Protein AF-A0A9P9IIL8-F1 (afdb_monomer)

pLDDT: mean 82.47, std 14.17, range [39.09, 97.31]

Structure (mmCIF, N/CA/C/O backbone):
data_AF-A0A9P9IIL8-F1
#
_entry.id   AF-A0A9P9IIL8-F1
#
loop_
_atom_site.group_PDB
_atom_site.id
_atom_site.type_symbol
_atom_site.label_atom_id
_atom_site.label_alt_id
_atom_site.label_comp_id
_atom_site.label_asym_id
_atom_site.label_entity_id
_atom_site.label_seq_id
_atom_site.pdbx_PDB_ins_code
_atom_site.Cartn_x
_atom_site.Cartn_y
_atom_site.Cartn_z
_atom_site.occupancy
_atom_site.B_iso_or_equiv
_atom_site.auth_seq_id
_atom_site.auth_comp_id
_atom_site.auth_asym_id
_atom_site.auth_atom_id
_atom_site.pdbx_PDB_model_num
ATOM 1 N N . MET A 1 1 ? 30.166 -5.739 6.270 1.00 39.09 1 MET A N 1
ATOM 2 C CA . MET A 1 1 ? 28.810 -5.153 6.229 1.00 39.09 1 MET A CA 1
ATOM 3 C C . MET A 1 1 ? 28.308 -5.329 4.808 1.00 39.09 1 MET A C 1
ATOM 5 O O . MET A 1 1 ? 28.978 -4.858 3.901 1.00 39.09 1 MET A O 1
ATOM 9 N N . ALA A 1 2 ? 27.263 -6.129 4.591 1.00 44.91 2 ALA A N 1
ATOM 10 C CA . ALA A 1 2 ? 26.775 -6.417 3.245 1.00 44.91 2 ALA A CA 1
ATOM 11 C C . ALA A 1 2 ? 26.047 -5.181 2.696 1.00 44.91 2 ALA A C 1
ATOM 13 O O . ALA A 1 2 ? 25.085 -4.723 3.308 1.00 44.91 2 ALA A O 1
ATOM 14 N N . ASN A 1 3 ? 26.521 -4.633 1.575 1.00 46.12 3 ASN A N 1
ATOM 15 C CA . ASN A 1 3 ? 25.813 -3.584 0.846 1.00 46.12 3 ASN A CA 1
ATOM 16 C C . ASN A 1 3 ? 24.489 -4.172 0.348 1.00 46.12 3 ASN A C 1
ATOM 18 O O . ASN A 1 3 ? 24.485 -5.019 -0.545 1.00 46.12 3 ASN A O 1
ATOM 22 N N . ALA A 1 4 ? 23.375 -3.766 0.955 1.00 63.31 4 ALA A N 1
ATOM 23 C CA . ALA A 1 4 ? 22.057 -4.117 0.451 1.00 63.31 4 ALA A CA 1
ATOM 24 C C . ALA A 1 4 ? 21.911 -3.524 -0.958 1.00 63.31 4 ALA A C 1
ATOM 26 O O . ALA A 1 4 ? 22.086 -2.321 -1.148 1.00 63.31 4 ALA A O 1
ATOM 27 N N . SER A 1 5 ? 21.647 -4.385 -1.943 1.00 69.81 5 SER A N 1
ATOM 28 C CA . SER A 1 5 ? 21.360 -3.961 -3.315 1.00 69.81 5 SER A CA 1
ATOM 29 C C . SER A 1 5 ? 20.169 -2.997 -3.329 1.00 69.81 5 SER A C 1
ATOM 31 O O . SER A 1 5 ? 19.277 -3.105 -2.481 1.00 69.81 5 SER A O 1
ATOM 33 N N . ALA A 1 6 ? 20.154 -2.052 -4.272 1.00 77.88 6 ALA A N 1
ATOM 34 C CA . ALA A 1 6 ? 19.063 -1.092 -4.392 1.00 77.88 6 ALA A CA 1
ATOM 35 C C . ALA A 1 6 ? 17.715 -1.828 -4.552 1.00 77.88 6 ALA A C 1
ATOM 37 O O . ALA A 1 6 ? 17.638 -2.814 -5.294 1.00 77.88 6 ALA A O 1
ATOM 38 N N . PRO A 1 7 ? 16.650 -1.394 -3.852 1.00 81.25 7 PRO A N 1
ATOM 39 C CA . PRO A 1 7 ? 15.361 -2.068 -3.909 1.00 81.25 7 PRO A CA 1
ATOM 40 C C . PRO A 1 7 ? 14.788 -2.009 -5.328 1.00 81.25 7 PRO A C 1
ATOM 42 O O . PRO A 1 7 ? 14.800 -0.963 -5.976 1.00 81.25 7 PRO A O 1
ATOM 45 N N . THR A 1 8 ? 14.258 -3.135 -5.804 1.00 85.50 8 THR A N 1
ATOM 46 C CA . THR A 1 8 ? 13.597 -3.204 -7.112 1.00 85.50 8 THR A CA 1
ATOM 47 C C . THR A 1 8 ? 12.254 -2.467 -7.084 1.00 85.50 8 THR A C 1
ATOM 49 O O . THR A 1 8 ? 11.637 -2.310 -6.028 1.00 85.50 8 THR A O 1
ATOM 52 N N . VAL A 1 9 ? 11.753 -2.038 -8.247 1.00 84.12 9 VAL A N 1
ATOM 53 C CA . VAL A 1 9 ? 10.437 -1.375 -8.355 1.00 84.12 9 VAL A CA 1
ATOM 54 C C . VAL A 1 9 ? 9.300 -2.228 -7.755 1.00 84.12 9 VAL A C 1
ATOM 56 O O . VAL A 1 9 ? 8.511 -1.681 -6.977 1.00 84.12 9 VAL A O 1
ATOM 59 N N . PRO A 1 10 ? 9.223 -3.557 -7.989 1.00 83.06 10 PRO A N 1
ATOM 60 C CA . PRO A 1 10 ? 8.256 -4.412 -7.297 1.00 83.06 10 PRO A CA 1
ATOM 61 C C . PRO A 1 10 ? 8.441 -4.438 -5.773 1.00 83.06 10 PRO A C 1
ATOM 63 O O . PRO A 1 10 ? 7.455 -4.413 -5.038 1.00 83.06 10 PRO A O 1
ATOM 66 N N . ALA A 1 11 ? 9.684 -4.423 -5.275 1.00 84.38 11 ALA A N 1
ATOM 67 C CA . ALA A 1 11 ? 9.955 -4.385 -3.837 1.00 84.38 11 ALA A CA 1
ATOM 68 C C . ALA A 1 11 ? 9.486 -3.067 -3.193 1.00 84.38 11 ALA A C 1
ATOM 70 O O . ALA A 1 11 ? 8.947 -3.078 -2.085 1.00 84.38 11 ALA A O 1
ATOM 71 N N . LEU A 1 12 ? 9.620 -1.937 -3.897 1.00 90.31 12 LEU A N 1
ATOM 72 C CA . LEU A 1 12 ? 9.083 -0.646 -3.453 1.00 90.31 12 LEU A CA 1
ATOM 73 C C . LEU A 1 12 ? 7.549 -0.664 -3.385 1.00 90.31 12 LEU A C 1
ATOM 75 O O . LEU A 1 12 ? 6.974 -0.234 -2.385 1.00 90.31 12 LEU A O 1
ATOM 79 N N . LYS A 1 13 ? 6.887 -1.219 -4.407 1.00 90.25 13 LYS A N 1
ATOM 80 C CA . LYS A 1 13 ? 5.422 -1.385 -4.440 1.00 90.25 13 LYS A CA 1
ATOM 81 C C . LYS A 1 13 ? 4.933 -2.285 -3.301 1.00 90.25 13 LYS A C 1
ATOM 83 O O . LYS A 1 13 ? 3.986 -1.935 -2.600 1.00 90.25 13 LYS A O 1
ATOM 88 N N . GLN A 1 14 ? 5.619 -3.401 -3.053 1.00 90.31 14 GLN A N 1
ATOM 89 C CA . GLN A 1 14 ? 5.312 -4.298 -1.938 1.00 90.31 14 GLN A CA 1
ATOM 90 C C . GLN A 1 14 ? 5.488 -3.601 -0.578 1.00 90.31 14 GLN A C 1
ATOM 92 O O . GLN A 1 14 ? 4.630 -3.734 0.296 1.00 90.31 14 GLN A O 1
ATOM 97 N N . SER A 1 15 ? 6.572 -2.838 -0.400 1.00 90.88 15 SER A N 1
ATOM 98 C CA . SER A 1 15 ? 6.821 -2.058 0.819 1.00 90.88 15 SER A CA 1
ATOM 99 C C . SER A 1 15 ? 5.708 -1.038 1.068 1.00 90.88 15 SER A C 1
ATOM 101 O O . SER A 1 15 ? 5.156 -0.978 2.167 1.00 90.88 15 SER A O 1
ATOM 103 N N . PHE A 1 16 ? 5.295 -0.307 0.028 1.00 92.31 16 PHE A N 1
ATOM 104 C CA . PHE A 1 16 ? 4.170 0.619 0.110 1.00 92.31 16 PHE A CA 1
ATOM 105 C C . PHE A 1 16 ? 2.887 -0.080 0.584 1.00 92.31 16 PHE A C 1
ATOM 107 O O . PHE A 1 16 ? 2.279 0.364 1.557 1.00 92.31 16 PHE A O 1
ATOM 114 N N . LEU A 1 17 ? 2.507 -1.205 -0.033 1.00 92.12 17 LEU A N 1
ATOM 115 C CA . LEU A 1 17 ? 1.314 -1.966 0.365 1.00 92.12 17 LEU A CA 1
ATOM 116 C C . LEU A 1 17 ? 1.392 -2.460 1.816 1.00 92.12 17 LEU A C 1
ATOM 118 O O . LEU A 1 17 ? 0.398 -2.413 2.543 1.00 92.12 17 LEU A O 1
ATOM 122 N N . SER A 1 18 ? 2.575 -2.887 2.264 1.00 90.50 18 SER A N 1
ATOM 123 C CA . SER A 1 18 ? 2.816 -3.282 3.656 1.00 90.50 18 SER A CA 1
ATOM 124 C C . SER A 1 18 ? 2.605 -2.118 4.627 1.00 90.50 18 SER A C 1
ATOM 126 O O . SER A 1 18 ? 1.961 -2.285 5.665 1.00 90.50 18 SER A O 1
ATOM 128 N N . ILE A 1 19 ? 3.114 -0.929 4.294 1.00 93.56 19 ILE A N 1
ATOM 129 C CA . ILE A 1 19 ? 2.934 0.281 5.105 1.00 93.56 19 ILE A CA 1
ATOM 130 C C . ILE A 1 19 ? 1.450 0.650 5.181 1.00 93.56 19 ILE A C 1
ATOM 132 O O . ILE A 1 19 ? 0.929 0.827 6.280 1.00 93.56 19 ILE A O 1
ATOM 136 N N . GLN A 1 20 ? 0.746 0.689 4.045 1.00 93.00 20 GLN A N 1
ATOM 137 C CA . GLN A 1 20 ? -0.685 1.015 4.022 1.00 93.00 20 GLN A CA 1
ATOM 138 C C . GLN A 1 20 ? -1.514 0.008 4.827 1.00 93.00 20 GLN A C 1
ATOM 140 O O . GLN A 1 20 ? -2.372 0.393 5.617 1.00 93.00 20 GLN A O 1
ATOM 145 N N . THR A 1 21 ? -1.206 -1.284 4.706 1.00 91.19 21 THR A N 1
ATOM 146 C CA . THR A 1 21 ? -1.868 -2.340 5.487 1.00 91.19 21 THR A CA 1
ATOM 147 C C . THR A 1 21 ? -1.618 -2.176 6.987 1.00 91.19 21 THR A C 1
ATOM 149 O O . THR A 1 21 ? -2.517 -2.405 7.793 1.00 91.19 21 THR A O 1
ATOM 152 N N . THR A 1 22 ? -0.411 -1.756 7.371 1.00 91.81 22 THR A N 1
ATOM 153 C CA . THR A 1 22 ? -0.045 -1.521 8.775 1.00 91.81 22 THR A CA 1
ATOM 154 C C . THR A 1 22 ? -0.807 -0.331 9.353 1.00 91.81 22 THR A C 1
ATOM 156 O O . THR A 1 22 ? -1.313 -0.424 10.469 1.00 91.81 22 THR A O 1
ATOM 159 N N . LEU A 1 23 ? -0.947 0.753 8.583 1.00 93.19 23 LEU A N 1
ATOM 160 C CA . LEU A 1 23 ? -1.753 1.916 8.963 1.00 93.19 23 LEU A CA 1
ATOM 161 C C . LEU A 1 23 ? -3.233 1.548 9.124 1.00 93.19 23 LEU A C 1
ATOM 163 O O . LEU A 1 23 ? -3.852 1.919 10.115 1.00 93.19 23 LEU A O 1
ATOM 167 N N . LEU A 1 24 ? -3.788 0.762 8.197 1.00 90.56 24 LEU A N 1
ATOM 168 C CA . LEU A 1 24 ? -5.174 0.286 8.281 1.00 90.56 24 LEU A CA 1
ATOM 169 C C . LEU A 1 24 ? -5.422 -0.637 9.479 1.00 90.56 24 LEU A C 1
ATOM 171 O O . LEU A 1 24 ? -6.521 -0.651 10.023 1.00 90.56 24 LE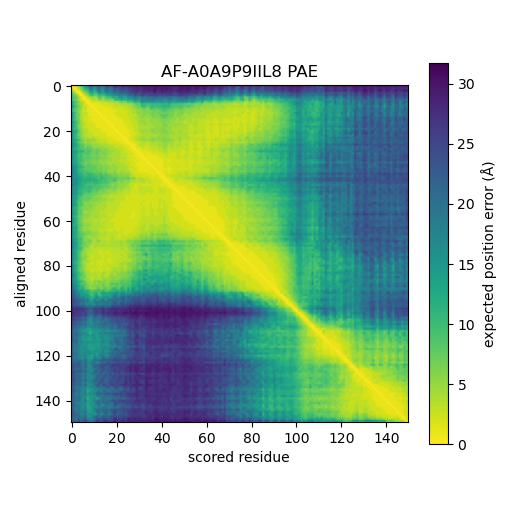U A O 1
ATOM 175 N N . ALA A 1 25 ? -4.418 -1.412 9.891 1.00 91.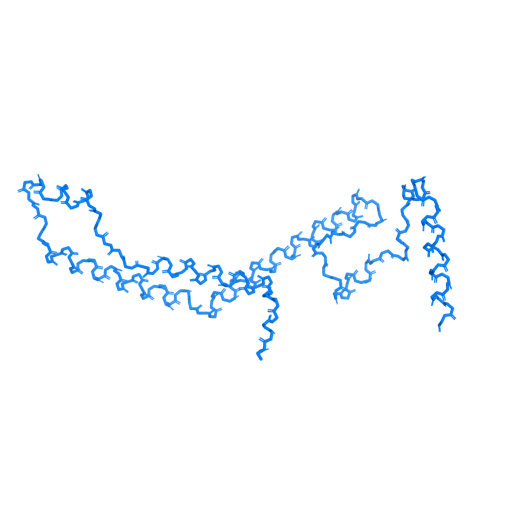56 25 ALA A N 1
ATOM 176 C CA . ALA A 1 25 ? -4.511 -2.315 11.034 1.00 91.56 25 ALA A CA 1
ATOM 177 C C . ALA A 1 25 ? -4.273 -1.622 12.389 1.00 91.56 25 ALA A C 1
ATOM 179 O O . ALA A 1 25 ? -4.301 -2.291 13.430 1.00 91.56 25 ALA A O 1
ATOM 180 N N . GLN A 1 26 ? -4.009 -0.312 12.391 1.00 93.69 26 GLN A N 1
ATOM 181 C CA . GLN A 1 26 ? -3.770 0.443 13.611 1.00 93.69 26 GLN A CA 1
ATOM 182 C C . GLN A 1 26 ? -5.044 0.478 14.474 1.00 93.69 26 GLN A C 1
ATOM 184 O O . GLN A 1 26 ? -6.126 0.755 13.953 1.00 93.69 26 GLN A O 1
ATOM 189 N N . PRO A 1 27 ? -4.948 0.205 15.790 1.00 93.31 27 PRO A N 1
ATOM 190 C CA . PRO A 1 27 ? -6.104 0.254 16.671 1.00 93.31 27 PRO A CA 1
ATOM 191 C C . PRO A 1 27 ? -6.749 1.638 16.682 1.00 93.31 27 PRO A C 1
ATOM 193 O O . PRO A 1 27 ? -6.086 2.653 16.900 1.00 93.31 27 PRO A O 1
ATOM 196 N N . LEU A 1 28 ? -8.059 1.656 16.486 1.00 93.00 28 LEU A N 1
ATOM 197 C CA . LEU A 1 28 ? -8.893 2.830 16.632 1.00 93.00 28 LEU A CA 1
ATOM 198 C C . LEU A 1 28 ? -9.069 3.154 18.114 1.00 93.00 28 LEU A C 1
ATOM 200 O O . LEU A 1 28 ? -9.257 2.261 18.946 1.00 93.00 28 LEU A O 1
ATOM 204 N N . ALA A 1 29 ? -9.056 4.448 18.408 1.00 93.06 29 ALA A N 1
ATOM 205 C CA . ALA A 1 29 ? -9.412 5.013 19.697 1.00 93.06 29 ALA A CA 1
ATOM 206 C C . ALA A 1 29 ? -10.454 6.121 19.480 1.00 93.06 29 ALA A C 1
ATOM 208 O O . ALA A 1 29 ? -10.453 6.754 18.416 1.00 93.06 29 ALA A O 1
ATOM 209 N N . PRO A 1 30 ? -11.333 6.388 20.459 1.0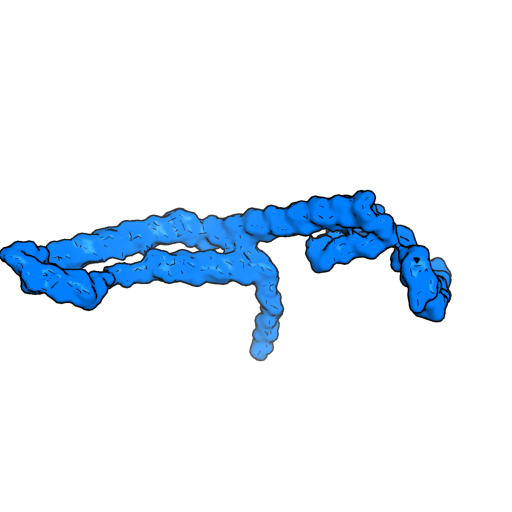0 94.75 30 PRO A N 1
ATOM 210 C CA . PRO A 1 30 ? -12.268 7.490 20.342 1.00 94.75 30 PRO A CA 1
ATOM 211 C C . PRO A 1 30 ? -11.506 8.814 20.267 1.00 94.75 30 PRO A C 1
ATOM 213 O O . PRO A 1 30 ? -10.529 9.034 20.986 1.00 94.75 30 PRO A O 1
ATOM 216 N N . SER A 1 31 ? -11.959 9.719 19.404 1.00 95.69 31 SER A N 1
ATOM 217 C CA . SER A 1 31 ? -11.380 11.058 19.336 1.00 95.69 31 SER A CA 1
ATOM 218 C C . SER A 1 31 ? -11.771 11.875 20.571 1.00 95.69 31 SER A C 1
ATOM 220 O O . SER A 1 31 ? -12.833 11.668 21.159 1.00 95.69 31 SER A O 1
ATOM 222 N N . ARG A 1 32 ? -10.950 12.868 20.940 1.00 96.06 32 ARG A N 1
ATOM 223 C CA . ARG A 1 32 ? -11.275 13.788 22.050 1.00 96.06 32 ARG A CA 1
ATOM 224 C C . ARG A 1 32 ? -12.602 14.519 21.840 1.00 96.06 32 ARG A C 1
ATOM 226 O O . ARG A 1 32 ? -13.333 14.745 22.794 1.00 96.06 32 ARG A O 1
ATOM 233 N N . ALA A 1 33 ? -12.913 14.869 20.592 1.00 97.19 33 ALA A N 1
ATOM 234 C CA . ALA A 1 33 ? -14.174 15.513 20.240 1.00 97.19 33 ALA A CA 1
ATOM 235 C C . ALA A 1 33 ? -15.373 14.586 20.490 1.00 97.19 33 ALA A C 1
ATOM 237 O O . ALA A 1 33 ? -16.379 15.022 21.039 1.00 97.19 33 ALA A O 1
ATOM 238 N N . TRP A 1 34 ? -15.247 13.303 20.137 1.00 96.25 34 TRP A N 1
ATOM 239 C CA . TRP A 1 34 ? -16.281 12.312 20.421 1.00 96.25 34 TRP A CA 1
ATOM 240 C C . TRP A 1 34 ? -16.448 12.083 21.928 1.00 96.25 34 TRP A C 1
ATOM 242 O O . TRP A 1 34 ? -17.576 12.034 22.403 1.00 96.25 34 TRP A O 1
ATOM 252 N N . GLN A 1 35 ? -15.347 12.011 22.685 1.00 95.62 35 GLN A N 1
ATOM 253 C CA . GLN A 1 35 ? -15.394 11.850 24.146 1.00 95.62 35 GLN A CA 1
ATOM 254 C C . GLN A 1 35 ? -16.135 13.014 24.807 1.00 95.62 35 GLN A C 1
ATOM 256 O O . GLN A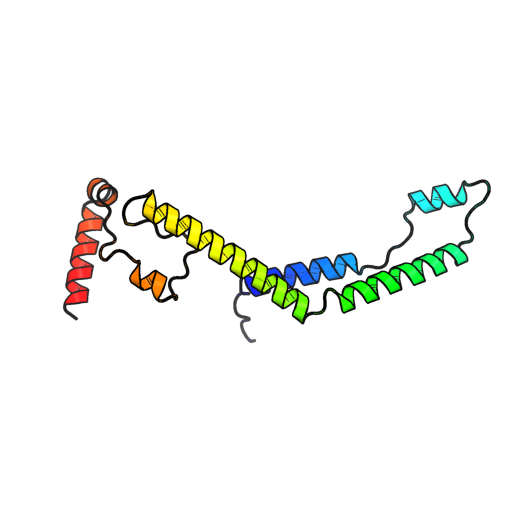 1 35 ? -17.084 12.786 25.546 1.00 95.62 35 GLN A O 1
ATOM 261 N N . ALA A 1 36 ? -15.788 14.255 24.452 1.00 96.06 36 ALA A N 1
ATOM 262 C CA . ALA A 1 36 ? -16.468 15.440 24.971 1.00 96.06 36 ALA A CA 1
ATOM 263 C C . ALA A 1 36 ? -17.970 15.459 24.632 1.00 96.06 36 ALA A C 1
ATOM 265 O O . ALA A 1 36 ? -18.784 15.855 25.461 1.00 96.06 36 ALA A O 1
ATOM 266 N N . ALA A 1 37 ? -18.347 15.013 23.429 1.00 96.75 37 ALA A N 1
ATOM 267 C CA . ALA A 1 37 ? -19.749 14.910 23.031 1.00 96.75 37 ALA A CA 1
ATOM 268 C C . ALA A 1 37 ? -20.500 13.801 23.789 1.00 96.75 37 ALA A C 1
ATOM 270 O O . ALA A 1 37 ? -21.663 13.989 24.137 1.00 96.75 37 ALA A O 1
ATOM 271 N N . ASN A 1 38 ? -19.848 12.665 24.058 1.00 96.06 38 ASN A N 1
ATOM 272 C CA . ASN A 1 38 ? -20.423 11.586 24.858 1.00 96.06 38 ASN A CA 1
ATOM 273 C C . ASN A 1 38 ? -20.637 12.032 26.309 1.00 96.06 38 ASN A C 1
ATOM 275 O O . ASN A 1 38 ? -21.719 11.825 26.842 1.00 96.06 38 ASN A O 1
ATOM 279 N N . ASP A 1 39 ? -19.649 12.696 26.913 1.00 95.25 39 ASP A N 1
ATOM 280 C CA . ASP A 1 39 ? -19.710 13.172 28.301 1.00 95.25 39 ASP A CA 1
ATOM 281 C C . ASP A 1 39 ? -20.761 14.276 28.504 1.00 95.25 39 ASP A C 1
ATOM 283 O O . ASP A 1 39 ? -21.350 14.380 29.578 1.00 95.25 39 ASP A O 1
ATOM 287 N N . ALA A 1 40 ? -21.011 15.092 27.475 1.00 96.88 40 ALA A N 1
ATOM 288 C CA . ALA A 1 40 ? -22.034 16.138 27.484 1.00 96.88 40 ALA A CA 1
ATOM 289 C C . ALA A 1 40 ? -23.447 15.634 27.127 1.00 96.88 40 ALA A C 1
ATOM 291 O O . ALA A 1 40 ? -24.384 16.430 27.099 1.00 96.88 40 ALA A O 1
ATOM 292 N N . SER A 1 41 ? -23.609 14.348 26.805 1.00 96.00 41 SER A N 1
ATOM 293 C CA . SER A 1 41 ? -24.904 13.765 26.451 1.00 96.00 41 SER A CA 1
ATOM 294 C C . SER A 1 41 ? -25.788 13.574 27.686 1.00 96.00 41 SER A C 1
ATOM 296 O O . SER A 1 41 ? -25.302 13.182 28.743 1.00 96.00 41 SER A O 1
ATOM 298 N N . ASP A 1 42 ? -27.105 13.742 27.531 1.00 96.19 42 ASP A N 1
ATOM 299 C CA . ASP A 1 42 ? -28.087 13.402 28.575 1.00 96.19 42 ASP A CA 1
ATOM 300 C C . ASP A 1 42 ? -28.074 11.900 28.932 1.00 96.19 42 ASP A C 1
ATOM 302 O O . ASP A 1 42 ? -28.504 11.500 30.015 1.00 96.19 42 ASP A O 1
ATOM 306 N N . SER A 1 43 ? -27.569 11.054 28.025 1.00 95.12 43 SER A N 1
ATOM 307 C CA . SER A 1 43 ? -27.428 9.607 28.207 1.00 95.12 43 SER A CA 1
ATOM 308 C C . SER A 1 43 ? -26.064 9.122 27.683 1.00 95.12 43 SER A C 1
ATOM 310 O O . SER A 1 43 ? -25.996 8.555 26.586 1.00 95.12 43 SER A O 1
ATOM 312 N N . PRO A 1 44 ? -24.966 9.347 28.429 1.00 95.00 44 PRO A N 1
ATOM 313 C CA . PRO A 1 44 ? -23.624 8.984 27.987 1.00 95.00 44 PRO A CA 1
ATOM 314 C C . PRO A 1 44 ? -23.479 7.465 27.855 1.00 95.00 44 PRO A C 1
ATOM 316 O O . PRO A 1 44 ? -23.966 6.696 28.692 1.00 95.00 44 PRO A O 1
ATOM 319 N N . LEU A 1 45 ? -22.761 7.015 26.825 1.00 95.69 45 LEU A N 1
ATOM 320 C CA . LEU A 1 45 ? -22.406 5.605 26.699 1.00 95.69 45 LEU A CA 1
ATOM 321 C C . LEU A 1 45 ? -21.432 5.212 27.821 1.00 95.69 45 LEU A C 1
ATOM 323 O O . LEU A 1 45 ? -20.446 5.924 28.043 1.00 95.69 45 LEU A O 1
ATOM 327 N N . PRO A 1 46 ? -21.654 4.071 28.504 1.00 95.44 46 PRO A N 1
ATOM 328 C CA . PRO A 1 46 ? -20.736 3.587 29.526 1.00 95.44 46 PRO A CA 1
ATOM 329 C C . PRO A 1 46 ? -19.340 3.320 28.938 1.00 95.44 46 PRO A C 1
ATOM 331 O O . PRO A 1 46 ? -19.255 2.624 27.922 1.00 95.44 46 PRO A O 1
ATOM 334 N N . PRO A 1 47 ? -18.245 3.749 29.597 1.00 92.38 47 PRO A N 1
ATOM 335 C CA . PRO A 1 47 ? -16.882 3.559 29.092 1.00 92.38 47 PRO A CA 1
ATOM 336 C C . PRO A 1 47 ? -16.566 2.103 28.733 1.00 92.38 47 PRO A C 1
ATOM 338 O O . PRO A 1 47 ? -16.039 1.826 27.665 1.00 92.38 47 PRO A O 1
ATOM 341 N N . ARG A 1 48 ? -17.014 1.154 29.565 1.00 94.75 48 ARG A N 1
ATOM 342 C CA . ARG A 1 48 ? -16.834 -0.284 29.310 1.00 94.75 48 ARG A CA 1
ATOM 343 C C . ARG A 1 48 ? -17.479 -0.760 28.011 1.00 94.75 48 ARG A C 1
ATOM 345 O O . ARG A 1 48 ? -16.872 -1.532 27.286 1.00 94.75 48 ARG A O 1
ATOM 352 N N . ALA A 1 49 ? -18.689 -0.294 27.705 1.00 95.50 49 ALA A N 1
ATOM 353 C CA . ALA A 1 49 ? -19.375 -0.691 26.477 1.00 95.50 49 ALA A CA 1
ATOM 354 C C . ALA A 1 49 ? -18.636 -0.169 25.233 1.00 95.50 49 ALA A C 1
ATOM 356 O O . ALA A 1 49 ? -18.583 -0.844 24.207 1.00 95.50 49 ALA A O 1
ATOM 357 N N . VAL A 1 50 ? -18.042 1.021 25.343 1.00 95.50 50 VAL A N 1
ATOM 358 C CA . VAL A 1 50 ? -17.224 1.634 24.292 1.00 95.50 50 VAL A CA 1
ATOM 359 C C . VAL A 1 50 ? -15.915 0.8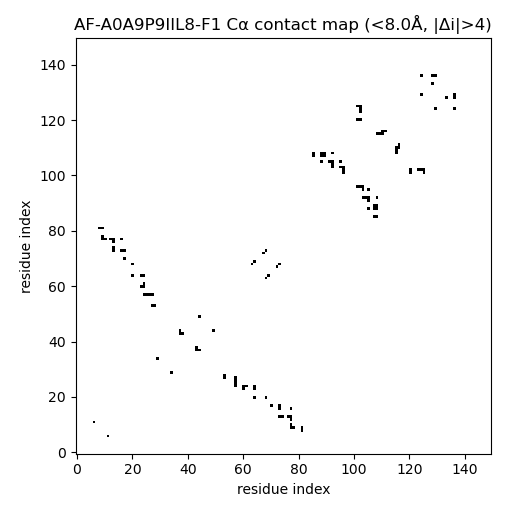64 24.117 1.00 95.50 50 VAL A C 1
ATOM 361 O O . VAL A 1 50 ? -15.552 0.539 22.987 1.00 95.50 50 VAL A O 1
ATOM 364 N N . ASP A 1 51 ? -15.246 0.521 25.218 1.00 95.31 51 ASP A N 1
ATOM 365 C CA . ASP A 1 51 ? -14.005 -0.257 25.212 1.00 95.31 51 ASP A CA 1
ATOM 366 C C . ASP A 1 51 ? -14.212 -1.647 24.595 1.00 95.31 51 ASP A C 1
ATOM 368 O O . ASP A 1 51 ? -13.445 -2.053 23.720 1.00 95.31 51 ASP A O 1
ATOM 372 N N . ASP A 1 52 ? -15.282 -2.350 24.977 1.00 96.81 52 ASP A N 1
ATOM 373 C CA . ASP A 1 52 ? -15.618 -3.672 24.440 1.00 96.81 52 ASP A CA 1
ATOM 374 C C . ASP A 1 52 ? -15.929 -3.608 22.935 1.00 96.81 52 ASP A C 1
ATOM 376 O O . ASP A 1 52 ? -15.448 -4.434 22.149 1.00 96.81 52 ASP A O 1
ATOM 380 N N . ALA A 1 53 ? -16.695 -2.598 22.504 1.00 96.12 53 ALA A N 1
ATOM 381 C CA . ALA A 1 53 ? -17.009 -2.386 21.094 1.00 96.12 53 ALA A CA 1
ATOM 382 C C . ALA A 1 53 ? -15.750 -2.067 20.270 1.00 96.12 53 ALA A C 1
ATOM 384 O O . ALA A 1 53 ? -15.557 -2.626 19.186 1.00 96.12 53 ALA A O 1
ATOM 385 N N . LEU A 1 54 ? -14.864 -1.213 20.790 1.00 96.31 54 LEU A N 1
ATOM 386 C CA . LEU A 1 54 ? -13.591 -0.891 20.146 1.00 96.31 54 LEU A CA 1
ATOM 387 C C . LEU A 1 54 ? -12.658 -2.090 20.091 1.00 96.31 54 LEU A C 1
ATOM 389 O O . LEU A 1 54 ? -12.018 -2.313 19.064 1.00 96.31 54 LEU A O 1
ATOM 393 N N . PHE A 1 55 ? -12.591 -2.884 21.157 1.00 96.44 55 PHE A N 1
ATOM 394 C CA . PHE A 1 55 ? -11.818 -4.117 21.172 1.00 96.44 55 PHE A CA 1
ATOM 395 C C . PHE A 1 55 ? -12.295 -5.075 20.076 1.00 96.44 55 PHE A C 1
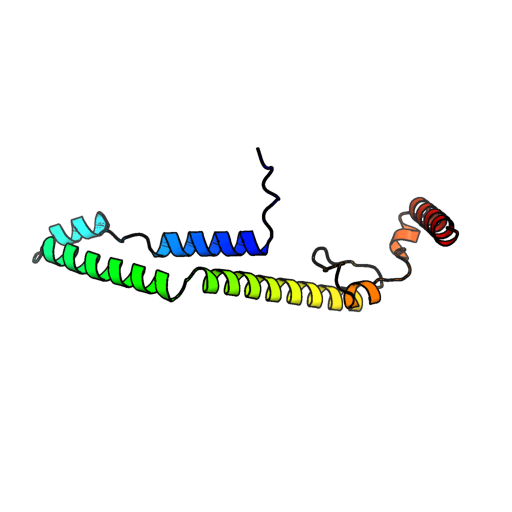ATOM 397 O O . PHE A 1 55 ? -11.487 -5.548 19.271 1.00 96.44 55 PHE A O 1
ATOM 404 N N . ALA A 1 56 ? -13.608 -5.310 19.986 1.00 97.31 56 ALA A N 1
ATOM 405 C CA . ALA A 1 56 ? -14.194 -6.176 18.968 1.00 97.31 56 ALA A CA 1
ATOM 406 C C . ALA A 1 56 ? -13.925 -5.661 17.543 1.00 97.31 56 ALA A C 1
ATOM 408 O O . ALA A 1 56 ? -13.533 -6.441 16.669 1.00 97.31 56 ALA A O 1
ATOM 409 N N . LEU A 1 57 ? -14.077 -4.352 17.313 1.00 95.94 57 LEU A N 1
ATOM 410 C CA . LEU A 1 57 ? -13.824 -3.721 16.018 1.00 95.94 57 LEU A CA 1
ATOM 411 C C . LEU A 1 57 ? -12.347 -3.813 15.617 1.00 95.94 57 LEU A C 1
ATOM 413 O O . LEU A 1 57 ? -12.033 -4.271 14.519 1.00 95.94 57 LEU A O 1
ATOM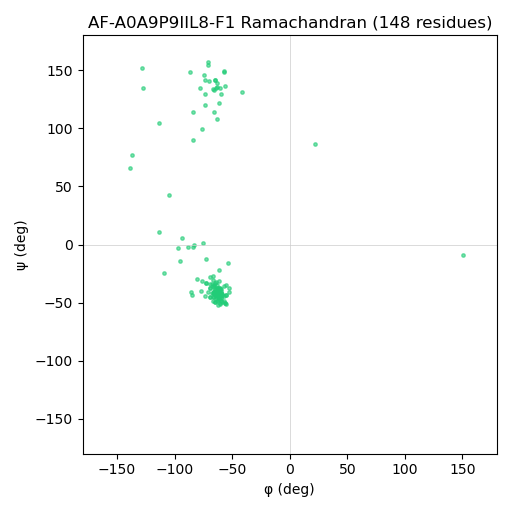 417 N N . ASN A 1 58 ? -11.436 -3.443 16.516 1.00 96.56 58 ASN A N 1
ATOM 418 C CA . ASN A 1 58 ? -9.996 -3.514 16.278 1.00 96.56 58 ASN A CA 1
ATOM 419 C C . ASN A 1 58 ? -9.554 -4.949 15.979 1.00 96.56 58 ASN A C 1
ATOM 421 O O . ASN A 1 58 ? -8.785 -5.189 15.046 1.00 96.56 58 ASN A O 1
ATOM 425 N N . HIS A 1 59 ? -10.094 -5.927 16.707 1.00 95.88 59 HIS A N 1
ATOM 426 C CA . HIS A 1 59 ? -9.831 -7.336 16.443 1.00 95.88 59 HIS A CA 1
ATOM 427 C C . HIS A 1 59 ? -10.367 -7.783 15.069 1.00 95.88 59 HIS A C 1
ATOM 429 O O . HIS A 1 59 ? -9.688 -8.515 14.341 1.00 95.88 59 HIS A O 1
ATOM 435 N N . ALA A 1 60 ? -11.562 -7.331 14.674 1.00 96.12 60 ALA A N 1
ATOM 436 C CA . ALA A 1 60 ? -12.129 -7.623 13.358 1.00 96.12 60 ALA A CA 1
ATOM 437 C C . ALA A 1 60 ? -11.277 -7.039 12.219 1.00 96.12 60 ALA A C 1
ATOM 439 O O . ALA A 1 60 ? -10.978 -7.756 11.259 1.00 96.12 60 ALA A O 1
ATOM 440 N N . ILE A 1 61 ? -10.823 -5.789 12.357 1.00 95.06 61 ILE A N 1
ATOM 441 C CA . ILE A 1 61 ? -9.925 -5.124 11.402 1.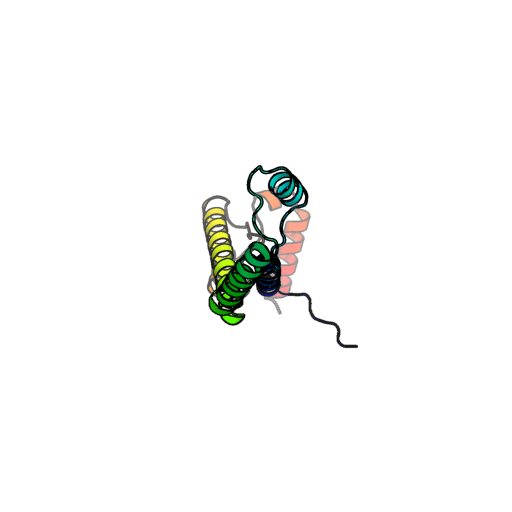00 95.06 61 ILE A CA 1
ATOM 442 C C . ILE A 1 61 ? -8.613 -5.902 11.285 1.00 95.06 61 ILE A C 1
ATOM 444 O O . ILE A 1 61 ? -8.220 -6.285 10.185 1.00 95.06 61 ILE A O 1
ATOM 448 N N . GLN A 1 62 ? -7.968 -6.236 12.406 1.00 94.06 62 GLN A N 1
ATOM 449 C CA . GLN A 1 62 ? -6.723 -7.009 12.390 1.00 94.06 62 GLN A CA 1
ATOM 450 C C . GLN A 1 62 ? -6.894 -8.372 11.711 1.00 94.06 62 GLN A C 1
ATOM 452 O O . GLN A 1 62 ? -6.045 -8.791 10.919 1.00 94.06 62 GLN A O 1
ATOM 457 N N . ARG A 1 63 ? -7.999 -9.072 11.991 1.00 94.44 63 ARG A N 1
ATOM 458 C CA . ARG A 1 63 ? -8.310 -10.359 11.357 1.00 94.44 63 ARG A CA 1
ATOM 459 C C . ARG A 1 63 ? -8.520 -10.208 9.853 1.00 94.44 63 ARG A C 1
ATOM 461 O O . ARG A 1 63 ? -8.052 -11.063 9.101 1.00 94.44 63 ARG A O 1
ATOM 468 N N . HIS A 1 64 ? -9.211 -9.155 9.424 1.00 93.88 64 HIS A N 1
ATOM 469 C CA . HIS A 1 64 ? -9.401 -8.845 8.013 1.00 93.88 64 HIS A CA 1
ATOM 470 C C . HIS A 1 64 ? -8.058 -8.559 7.338 1.00 93.88 64 HIS A C 1
ATOM 472 O O . HIS A 1 64 ? -7.717 -9.241 6.373 1.00 93.88 64 HIS A O 1
ATOM 478 N N . CYS A 1 65 ? -7.252 -7.653 7.896 1.00 92.25 65 CYS A N 1
ATOM 479 C CA . CYS A 1 65 ? -5.963 -7.284 7.322 1.00 92.25 65 CYS A CA 1
ATOM 480 C C . CYS A 1 65 ? -5.023 -8.487 7.184 1.00 92.25 65 CYS A C 1
ATOM 482 O O . CYS A 1 65 ? -4.427 -8.679 6.131 1.00 92.25 65 CYS A O 1
ATOM 484 N N . ARG A 1 66 ? -4.950 -9.360 8.198 1.00 89.62 66 ARG A N 1
ATOM 485 C CA . ARG A 1 66 ? -4.128 -10.583 8.137 1.00 89.62 66 ARG A CA 1
ATOM 486 C C . ARG A 1 66 ? -4.597 -11.587 7.082 1.00 89.62 66 ARG A C 1
ATOM 488 O O . ARG A 1 66 ? -3.773 -12.321 6.547 1.00 89.62 66 ARG A O 1
ATOM 495 N N . ARG A 1 67 ? -5.906 -11.669 6.825 1.00 90.88 67 ARG A N 1
ATOM 496 C CA . ARG A 1 67 ? -6.488 -12.634 5.876 1.00 90.88 67 ARG A CA 1
ATOM 497 C C . ARG A 1 67 ? -6.455 -12.137 4.438 1.00 90.88 67 ARG A C 1
ATOM 499 O O . ARG A 1 67 ? -6.143 -12.917 3.549 1.00 90.88 67 ARG A O 1
ATOM 506 N N . VAL A 1 68 ? -6.803 -10.873 4.222 1.00 90.00 68 VAL A N 1
ATOM 507 C CA . VAL A 1 68 ? -6.936 -10.285 2.883 1.00 90.00 68 VAL A CA 1
ATOM 508 C C . VAL A 1 68 ? -5.593 -9.779 2.369 1.00 90.00 68 VAL A C 1
ATOM 510 O O . VAL A 1 68 ? -5.245 -10.032 1.221 1.00 90.00 68 VAL A O 1
ATOM 513 N N . TYR A 1 69 ? -4.795 -9.150 3.232 1.00 88.69 69 TYR A N 1
ATOM 514 C CA . TYR A 1 69 ? -3.493 -8.579 2.880 1.00 88.69 69 TYR A CA 1
ATOM 515 C C . TYR A 1 69 ? -2.344 -9.449 3.400 1.00 88.69 69 TYR A C 1
ATOM 517 O O . TYR A 1 69 ? -1.357 -8.961 3.955 1.00 88.69 69 TYR A O 1
ATOM 525 N N . ALA A 1 70 ? -2.481 -10.770 3.253 1.00 89.12 70 ALA A N 1
ATOM 526 C CA . ALA A 1 70 ? -1.402 -11.698 3.569 1.00 89.12 70 ALA A CA 1
ATOM 527 C C . ALA A 1 70 ? -0.144 -11.349 2.743 1.00 89.12 70 ALA A C 1
ATOM 529 O O . ALA A 1 70 ? -0.276 -10.898 1.603 1.00 89.12 70 ALA A O 1
ATOM 530 N N . PRO A 1 71 ? 1.081 -11.605 3.242 1.00 85.19 71 PRO A N 1
ATOM 531 C CA . PRO A 1 71 ? 2.312 -11.182 2.564 1.00 85.19 71 PRO A CA 1
ATOM 532 C C . PRO A 1 71 ? 2.408 -11.618 1.095 1.00 85.19 71 PRO A C 1
ATOM 534 O O . PRO A 1 71 ? 2.864 -10.852 0.250 1.00 85.19 71 PRO A O 1
ATOM 537 N N . GLN A 1 72 ? 1.930 -12.827 0.787 1.00 87.88 72 GLN A N 1
ATOM 538 C CA . GLN A 1 72 ? 1.899 -13.360 -0.577 1.00 87.88 72 GLN A CA 1
ATOM 539 C C . GLN A 1 72 ? 0.886 -12.632 -1.471 1.00 87.88 72 GLN A C 1
ATOM 541 O O . GLN A 1 72 ? 1.176 -12.374 -2.634 1.00 87.88 72 GLN A O 1
ATOM 546 N N . ALA A 1 73 ? -0.271 -12.239 -0.927 1.00 88.31 73 ALA A N 1
ATOM 547 C CA . ALA A 1 73 ? -1.263 -11.454 -1.658 1.00 88.31 73 ALA A CA 1
ATOM 548 C C . ALA A 1 73 ? -0.726 -10.051 -1.972 1.00 88.31 73 ALA A C 1
ATOM 550 O O . ALA A 1 73 ? -0.802 -9.605 -3.112 1.00 88.31 73 ALA A O 1
ATOM 551 N N . SER A 1 74 ? -0.096 -9.389 -0.997 1.00 87.56 74 SER A N 1
ATOM 552 C CA . SER A 1 74 ? 0.524 -8.073 -1.202 1.00 87.56 74 SER A CA 1
ATOM 553 C C . SER A 1 74 ? 1.661 -8.119 -2.225 1.00 87.56 74 SER A C 1
ATOM 555 O O . SER A 1 74 ? 1.802 -7.196 -3.024 1.00 87.56 74 SER A O 1
ATOM 557 N N . ARG A 1 75 ? 2.453 -9.201 -2.241 1.00 88.69 75 ARG A N 1
ATOM 558 C CA . ARG A 1 75 ? 3.473 -9.422 -3.273 1.00 88.69 75 ARG A CA 1
ATOM 559 C C . ARG A 1 75 ? 2.846 -9.603 -4.657 1.00 88.69 75 ARG A C 1
ATOM 561 O O . ARG A 1 75 ? 3.255 -8.916 -5.584 1.00 88.69 75 ARG A O 1
ATOM 568 N N . HIS A 1 76 ? 1.839 -10.464 -4.779 1.00 90.94 76 HIS A N 1
ATOM 569 C CA . HIS A 1 76 ? 1.156 -10.702 -6.051 1.00 90.94 76 HIS A CA 1
ATOM 570 C C . HIS A 1 76 ? 0.514 -9.415 -6.594 1.00 90.94 76 HIS A C 1
ATOM 572 O O . HIS A 1 76 ? 0.667 -9.104 -7.768 1.00 90.94 76 HIS A O 1
ATOM 578 N N . ILE A 1 77 ? -0.130 -8.603 -5.750 1.00 90.56 77 ILE A N 1
ATOM 579 C CA . ILE A 1 77 ? -0.680 -7.306 -6.178 1.00 90.56 77 ILE A CA 1
ATOM 580 C C . ILE A 1 77 ? 0.441 -6.361 -6.634 1.00 90.56 77 ILE A C 1
ATOM 582 O O . ILE A 1 77 ? 0.290 -5.673 -7.640 1.00 90.56 77 ILE A O 1
ATOM 586 N N . ALA A 1 78 ? 1.578 -6.326 -5.933 1.00 90.81 78 ALA A N 1
ATOM 587 C CA . ALA A 1 78 ? 2.721 -5.515 -6.352 1.00 90.81 78 ALA A CA 1
ATOM 588 C C . ALA A 1 78 ? 3.261 -5.935 -7.732 1.00 90.81 78 ALA A C 1
ATOM 590 O O . ALA A 1 78 ? 3.613 -5.065 -8.531 1.00 90.81 78 ALA A O 1
ATOM 591 N N . GLU A 1 79 ? 3.291 -7.240 -8.012 1.00 89.69 79 GLU A N 1
ATOM 592 C CA . GLU A 1 79 ? 3.653 -7.810 -9.316 1.00 89.69 79 GLU A CA 1
ATOM 593 C C . GLU A 1 79 ? 2.606 -7.453 -10.384 1.00 89.69 79 GLU A C 1
ATOM 595 O O . GLU A 1 79 ? 2.971 -6.865 -11.393 1.00 89.69 79 GLU A O 1
ATOM 600 N N . GLN A 1 80 ? 1.306 -7.634 -10.125 1.00 92.06 80 GLN A N 1
ATOM 601 C CA . GLN A 1 80 ? 0.237 -7.241 -11.059 1.00 92.06 80 GLN A CA 1
ATOM 602 C C . GLN A 1 80 ? 0.280 -5.751 -11.414 1.00 92.06 80 GLN A C 1
ATOM 604 O O . GLN A 1 80 ? 0.152 -5.375 -12.577 1.00 92.06 80 GLN A O 1
ATOM 609 N N . VAL A 1 81 ? 0.482 -4.883 -10.417 1.00 88.62 81 VAL A N 1
ATOM 610 C CA . VAL A 1 81 ? 0.664 -3.448 -10.657 1.00 88.62 81 VAL A CA 1
ATOM 611 C C . VAL A 1 81 ? 1.905 -3.231 -11.514 1.00 88.62 81 VAL A C 1
ATOM 613 O O . VAL A 1 81 ? 1.884 -2.417 -12.428 1.00 88.62 81 VAL A O 1
ATOM 616 N N . ASN A 1 82 ? 3.004 -3.934 -11.245 1.00 87.81 82 ASN A N 1
ATOM 617 C CA . ASN A 1 82 ? 4.180 -3.870 -12.101 1.00 87.81 82 ASN A CA 1
ATOM 618 C C . ASN A 1 82 ? 3.879 -4.235 -13.552 1.00 87.81 82 ASN A C 1
ATOM 620 O O . ASN A 1 82 ? 4.173 -3.427 -14.426 1.00 87.81 82 ASN A O 1
ATOM 624 N N . ASP A 1 83 ? 3.218 -5.359 -13.779 1.00 88.12 83 ASP A N 1
ATOM 625 C CA . ASP A 1 83 ? 2.908 -5.852 -15.115 1.00 88.12 83 ASP A CA 1
ATOM 626 C C . ASP A 1 83 ? 2.008 -4.885 -15.885 1.00 88.12 83 ASP A C 1
ATOM 628 O O . ASP A 1 83 ? 2.258 -4.628 -17.058 1.00 88.12 83 ASP A O 1
ATOM 632 N N . VAL A 1 84 ? 1.006 -4.282 -15.234 1.00 90.00 84 VAL A N 1
ATOM 633 C CA . VAL A 1 84 ? 0.142 -3.271 -15.868 1.00 90.00 84 VAL A CA 1
ATOM 634 C C . VAL A 1 84 ? 0.951 -2.058 -16.323 1.00 90.00 84 VAL A C 1
ATOM 636 O O . VAL A 1 84 ? 0.795 -1.623 -17.463 1.00 90.00 84 VAL A O 1
ATOM 639 N N . TYR A 1 85 ? 1.835 -1.533 -15.469 1.00 82.50 85 TYR A N 1
ATOM 640 C CA . TYR A 1 85 ? 2.679 -0.391 -15.832 1.00 82.50 85 TYR A CA 1
ATOM 641 C C . TYR A 1 85 ? 3.674 -0.752 -16.937 1.00 82.50 85 TYR A C 1
ATOM 643 O O . TYR A 1 85 ? 3.834 0.019 -17.877 1.00 82.50 85 TYR A O 1
ATOM 651 N N . THR A 1 86 ? 4.290 -1.934 -16.881 1.00 83.00 86 THR A N 1
ATOM 652 C CA . THR A 1 86 ? 5.196 -2.412 -17.933 1.00 83.00 86 THR A CA 1
ATOM 653 C C . THR A 1 86 ? 4.460 -2.607 -19.263 1.00 83.00 86 THR A C 1
ATOM 655 O O . THR A 1 86 ? 4.949 -2.180 -20.305 1.00 83.00 86 THR A O 1
ATOM 658 N N . GLN A 1 87 ? 3.253 -3.178 -19.256 1.00 83.62 87 GLN A N 1
ATOM 659 C CA . GLN A 1 87 ? 2.432 -3.326 -20.463 1.00 83.62 87 GLN A CA 1
ATOM 660 C C . GLN A 1 87 ? 1.976 -1.976 -21.018 1.00 83.62 87 GLN A C 1
ATOM 662 O O . GLN A 1 87 ? 1.941 -1.784 -22.233 1.00 83.62 87 GLN A O 1
ATOM 667 N N . GLU A 1 88 ? 1.602 -1.033 -20.155 1.00 78.56 88 GLU A N 1
ATOM 668 C CA . GLU A 1 88 ? 1.223 0.311 -20.578 1.00 78.56 88 GLU A CA 1
ATOM 669 C C . GLU A 1 88 ? 2.415 1.065 -21.174 1.00 78.56 88 GLU A C 1
ATOM 671 O O . GLU A 1 88 ? 2.269 1.682 -22.231 1.00 78.56 88 GLU A O 1
ATOM 676 N N . ALA A 1 89 ? 3.591 0.962 -20.553 1.00 70.69 89 ALA A N 1
ATOM 677 C CA . ALA A 1 89 ? 4.840 1.470 -21.101 1.00 70.69 89 ALA A CA 1
ATOM 678 C C . ALA A 1 89 ? 5.096 0.880 -22.491 1.00 70.69 89 ALA A C 1
ATOM 680 O O . ALA A 1 89 ? 5.237 1.636 -23.449 1.00 70.69 89 ALA A O 1
ATOM 681 N N . GLN A 1 90 ? 5.025 -0.446 -22.639 1.00 70.25 90 GLN A N 1
ATOM 682 C CA . GLN A 1 90 ? 5.220 -1.109 -23.928 1.00 70.25 90 GLN A CA 1
ATOM 683 C C . GLN A 1 90 ? 4.210 -0.645 -24.985 1.00 70.25 90 GLN A C 1
ATOM 685 O O . GLN A 1 90 ? 4.580 -0.410 -26.130 1.00 70.25 90 GLN A O 1
ATOM 690 N N . ARG A 1 91 ? 2.936 -0.447 -24.621 1.00 73.62 91 ARG A N 1
ATOM 691 C CA . ARG A 1 91 ? 1.908 0.073 -25.542 1.00 73.62 91 ARG A CA 1
ATOM 692 C C . ARG A 1 91 ? 2.173 1.513 -25.961 1.00 73.62 91 ARG A C 1
ATOM 694 O O . ARG A 1 91 ? 1.953 1.854 -27.119 1.00 73.62 91 ARG A O 1
ATOM 701 N N . ARG A 1 92 ? 2.598 2.371 -25.030 1.00 67.06 92 ARG A N 1
ATOM 702 C CA . ARG A 1 92 ? 2.965 3.761 -25.336 1.00 67.06 92 ARG A CA 1
ATOM 703 C C . ARG A 1 92 ? 4.181 3.809 -26.243 1.00 67.06 92 ARG A C 1
ATOM 705 O O . ARG A 1 92 ? 4.207 4.632 -27.145 1.00 67.06 92 ARG A O 1
ATOM 712 N N . VAL A 1 93 ? 5.139 2.914 -26.027 1.00 62.12 93 VAL A N 1
ATOM 713 C CA . VAL A 1 93 ? 6.319 2.794 -26.875 1.00 62.12 93 VAL A CA 1
ATOM 714 C C . VAL A 1 93 ? 5.967 2.251 -28.252 1.00 62.12 93 VAL A C 1
ATOM 716 O O . VAL A 1 93 ? 6.366 2.867 -29.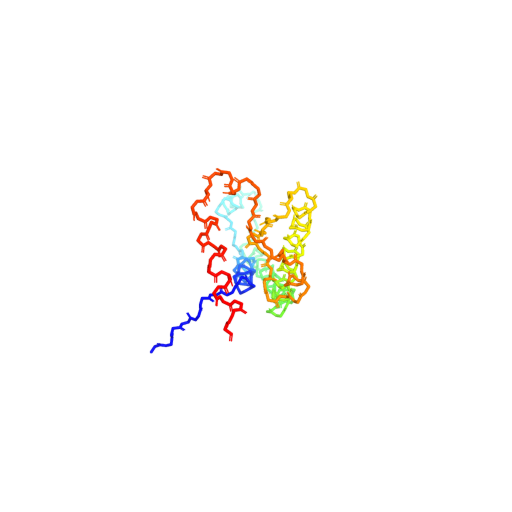225 1.00 62.12 93 VAL A O 1
ATOM 719 N N . GLY A 1 94 ? 5.144 1.205 -28.366 1.00 60.03 94 GLY A N 1
ATOM 720 C CA . GLY A 1 94 ? 4.646 0.729 -29.663 1.00 60.03 94 GLY A CA 1
ATOM 721 C C . GLY A 1 94 ? 3.949 1.837 -30.460 1.00 60.03 94 GLY A C 1
ATOM 722 O O . GLY A 1 94 ? 4.259 2.046 -31.622 1.00 60.03 94 GLY A O 1
ATOM 723 N N . ARG A 1 95 ? 3.106 2.647 -29.804 1.00 59.19 95 ARG A N 1
ATOM 724 C CA . ARG A 1 95 ? 2.507 3.834 -30.441 1.00 59.19 95 ARG A CA 1
ATOM 725 C C . ARG A 1 95 ? 3.521 4.927 -30.762 1.00 59.19 95 ARG A C 1
ATOM 727 O O . ARG A 1 95 ? 3.342 5.633 -31.739 1.00 59.19 95 ARG A O 1
ATOM 734 N N . ALA A 1 96 ? 4.550 5.106 -29.938 1.00 53.94 96 ALA A N 1
ATOM 735 C CA . ALA A 1 96 ? 5.615 6.060 -30.217 1.00 53.94 96 ALA A CA 1
ATOM 736 C C . ALA A 1 96 ? 6.479 5.608 -31.401 1.00 53.94 96 ALA A C 1
ATOM 738 O O . ALA A 1 96 ? 6.896 6.462 -32.161 1.00 53.94 96 ALA A O 1
ATOM 739 N N . PHE A 1 97 ? 6.696 4.305 -31.599 1.00 52.12 97 PHE A N 1
ATOM 740 C CA . PHE A 1 97 ? 7.307 3.774 -32.820 1.00 52.12 97 PHE A CA 1
ATOM 741 C C . PHE A 1 97 ? 6.415 3.980 -34.051 1.00 52.12 97 PHE A C 1
ATOM 743 O O . PHE A 1 97 ? 6.937 4.264 -35.124 1.00 52.12 97 PHE A O 1
ATOM 750 N N . ASP A 1 98 ? 5.089 3.883 -33.896 1.00 53.38 98 ASP A N 1
ATOM 751 C CA . ASP A 1 98 ? 4.140 4.135 -34.989 1.00 53.38 98 ASP A CA 1
ATOM 752 C C . ASP A 1 98 ? 4.017 5.635 -35.353 1.00 53.38 98 ASP A C 1
ATOM 754 O O . ASP A 1 98 ? 3.776 5.962 -36.514 1.00 53.38 98 ASP A O 1
ATOM 758 N N . ASP A 1 99 ? 4.157 6.549 -34.380 1.00 48.53 99 ASP A N 1
ATOM 759 C CA . ASP A 1 99 ? 3.831 7.987 -34.517 1.00 48.53 99 ASP A CA 1
ATOM 760 C C . ASP A 1 99 ? 5.076 8.907 -34.542 1.00 48.53 99 ASP A C 1
ATOM 762 O O . ASP A 1 99 ? 5.050 10.000 -35.110 1.00 48.53 99 ASP A O 1
ATOM 766 N N . ALA A 1 100 ? 6.200 8.473 -33.962 1.00 46.62 100 ALA A N 1
ATOM 767 C CA . ALA A 1 100 ? 7.499 9.135 -34.048 1.00 46.62 100 ALA A CA 1
ATOM 768 C C . ALA A 1 100 ? 8.449 8.225 -34.831 1.00 46.62 100 ALA A C 1
ATOM 770 O O . ALA A 1 100 ? 8.914 7.215 -34.310 1.00 46.62 100 ALA A O 1
ATOM 771 N N . GLY A 1 101 ? 8.716 8.587 -36.088 1.00 48.75 101 GLY A N 1
ATOM 772 C CA . GLY A 1 101 ? 9.599 7.831 -36.975 1.00 48.75 101 GLY A CA 1
ATOM 773 C C . GLY A 1 101 ? 10.864 7.321 -36.272 1.00 48.75 101 GLY A C 1
ATOM 774 O O . GLY A 1 101 ? 11.514 8.065 -35.540 1.00 48.75 101 GLY A O 1
ATOM 775 N N . GLU A 1 102 ? 11.128 6.029 -36.475 1.00 49.00 102 GLU A N 1
ATOM 776 C CA . GLU A 1 102 ? 12.383 5.293 -36.278 1.00 49.00 102 GLU A CA 1
ATOM 777 C C . GLU A 1 102 ? 13.392 5.948 -35.302 1.00 49.00 102 GLU A C 1
ATOM 779 O O . GLU A 1 102 ? 14.277 6.699 -35.703 1.00 49.00 102 GLU A O 1
ATOM 784 N N . GLY A 1 103 ? 13.272 5.672 -33.992 1.00 50.91 103 GLY A N 1
ATOM 785 C CA . GLY A 1 103 ? 14.347 6.005 -33.035 1.00 50.91 103 GLY A CA 1
ATOM 786 C C . GLY A 1 103 ? 13.960 6.314 -31.584 1.00 50.91 103 GLY A C 1
ATOM 787 O O . GLY A 1 103 ? 14.842 6.420 -30.729 1.00 50.91 103 GLY A O 1
ATOM 788 N N . ALA A 1 104 ? 12.676 6.448 -31.246 1.00 53.06 104 ALA A N 1
ATOM 789 C CA . ALA A 1 104 ? 12.272 6.823 -29.888 1.00 53.06 104 ALA A CA 1
ATOM 790 C C . ALA A 1 104 ? 12.204 5.617 -28.925 1.00 53.06 104 ALA A C 1
ATOM 792 O O . ALA A 1 104 ? 11.152 5.013 -28.724 1.00 53.06 104 ALA A O 1
ATOM 793 N N . LEU A 1 105 ? 13.317 5.299 -28.251 1.00 57.75 105 LEU A N 1
ATOM 794 C CA . LEU A 1 105 ? 13.300 4.396 -27.094 1.00 57.75 105 LEU A CA 1
ATOM 795 C C . LEU A 1 105 ? 12.518 5.024 -25.938 1.00 57.75 105 LEU A C 1
ATOM 797 O O . LEU A 1 105 ? 12.958 5.999 -25.322 1.00 57.75 105 LEU A O 1
ATOM 801 N N . GLY A 1 106 ? 11.380 4.435 -25.578 1.00 59.41 106 GLY A N 1
ATOM 802 C CA . GLY A 1 106 ? 10.721 4.803 -24.333 1.00 59.41 106 GLY A CA 1
ATOM 803 C C . GLY A 1 106 ? 11.588 4.459 -23.130 1.00 59.41 106 GLY A C 1
ATOM 804 O O . GLY A 1 106 ? 12.099 3.349 -23.012 1.00 59.41 106 GLY A O 1
ATOM 805 N N . ARG A 1 107 ? 11.688 5.402 -22.192 1.00 55.28 107 ARG A N 1
ATOM 806 C CA . ARG A 1 107 ? 12.465 5.305 -20.943 1.00 55.28 107 ARG A CA 1
ATOM 807 C C . ARG A 1 107 ? 12.147 4.073 -20.074 1.00 55.28 107 ARG A C 1
ATOM 809 O O . ARG A 1 107 ? 12.917 3.753 -19.175 1.00 55.28 107 ARG A O 1
ATOM 816 N N . GLU A 1 108 ? 11.025 3.408 -20.324 1.00 58.09 108 GLU A N 1
ATOM 817 C CA . GLU A 1 108 ? 10.527 2.256 -19.562 1.00 58.09 108 GLU A CA 1
ATOM 818 C C . GLU A 1 108 ? 10.517 0.954 -20.379 1.00 58.09 108 GLU A C 1
ATOM 820 O O . GLU A 1 108 ? 9.933 -0.037 -19.948 1.00 58.09 108 GLU A O 1
ATOM 825 N N . MET A 1 109 ? 11.145 0.945 -21.557 1.00 64.50 109 MET A N 1
ATOM 826 C CA . MET A 1 109 ? 11.207 -0.246 -22.393 1.00 64.50 109 MET A CA 1
ATOM 827 C C . MET A 1 109 ? 12.180 -1.280 -21.810 1.00 64.50 109 MET A C 1
ATOM 829 O O . MET A 1 109 ? 13.328 -0.965 -21.491 1.00 64.50 109 MET A O 1
ATOM 833 N N . ASP A 1 110 ? 11.721 -2.525 -21.681 1.00 68.44 110 ASP A N 1
ATOM 834 C CA . ASP A 1 110 ? 12.559 -3.632 -21.226 1.00 68.44 110 ASP A CA 1
ATOM 835 C C . ASP A 1 110 ? 13.492 -4.098 -22.352 1.00 68.44 110 ASP A C 1
ATOM 837 O O . ASP A 1 110 ? 13.104 -4.866 -23.234 1.00 68.44 110 ASP A O 1
ATOM 841 N N . LEU A 1 111 ? 14.743 -3.634 -22.296 1.00 75.62 111 LEU A N 1
ATOM 842 C CA . LEU A 1 111 ? 15.801 -3.957 -23.259 1.00 75.62 111 LEU A CA 1
ATOM 843 C C . LEU A 1 111 ? 16.379 -5.373 -23.094 1.00 75.62 111 LEU A C 1
ATOM 845 O O . LEU A 1 111 ? 17.306 -5.740 -23.812 1.00 75.62 111 LEU A O 1
ATOM 849 N N . THR A 1 112 ? 15.874 -6.167 -22.146 1.00 76.81 112 THR A N 1
ATOM 850 C CA . THR A 1 112 ? 16.270 -7.573 -21.979 1.00 76.81 112 THR A CA 1
ATOM 851 C C . THR A 1 112 ? 15.324 -8.538 -22.690 1.00 76.81 112 THR A C 1
ATOM 853 O O . THR A 1 112 ? 15.665 -9.706 -22.888 1.00 76.81 112 THR A O 1
ATOM 856 N N . HIS A 1 113 ? 14.145 -8.064 -23.103 1.00 74.69 113 HIS A N 1
ATOM 857 C CA . HIS A 1 113 ? 13.179 -8.874 -23.829 1.00 74.69 113 HIS A CA 1
ATOM 858 C C . HIS A 1 113 ? 13.559 -9.044 -25.297 1.00 74.69 113 HIS A C 1
ATOM 860 O O . HIS A 1 113 ? 13.914 -8.092 -25.988 1.00 74.69 113 HIS A O 1
ATOM 866 N N . ARG A 1 114 ? 13.445 -10.285 -25.779 1.00 75.62 114 ARG A N 1
ATOM 867 C CA . ARG A 1 114 ? 13.811 -10.669 -27.143 1.00 75.62 114 ARG A CA 1
ATOM 868 C C . ARG A 1 114 ? 13.059 -9.853 -28.191 1.00 75.62 114 ARG A C 1
ATOM 870 O O . ARG A 1 114 ? 13.694 -9.286 -29.068 1.00 75.62 114 ARG A O 1
ATOM 877 N N . ASP A 1 115 ? 11.744 -9.748 -28.049 1.00 71.56 115 ASP A N 1
ATOM 878 C CA . ASP A 1 115 ? 10.892 -9.030 -29.001 1.00 71.56 115 ASP A CA 1
ATOM 879 C C . ASP A 1 115 ? 11.251 -7.538 -29.056 1.00 71.56 115 ASP A C 1
ATOM 881 O O . ASP A 1 115 ? 11.233 -6.924 -30.117 1.00 71.56 115 ASP A O 1
ATOM 885 N N . THR A 1 116 ? 11.646 -6.961 -27.915 1.00 73.75 116 THR A N 1
ATOM 886 C CA . THR A 1 116 ? 12.151 -5.589 -27.843 1.00 73.75 116 THR A CA 1
ATOM 887 C C . THR A 1 116 ? 13.449 -5.434 -28.620 1.00 73.75 116 THR A C 1
ATOM 889 O O . THR A 1 116 ? 13.589 -4.471 -29.362 1.00 73.75 116 THR A O 1
ATOM 892 N N . ILE A 1 117 ? 14.393 -6.365 -28.441 1.00 78.38 117 ILE A N 1
ATOM 893 C CA . ILE A 1 117 ? 15.695 -6.355 -29.120 1.00 78.38 117 ILE A CA 1
ATOM 894 C C . ILE A 1 117 ? 15.505 -6.489 -30.634 1.00 78.38 117 ILE A C 1
ATOM 896 O O . ILE A 1 117 ? 16.156 -5.774 -31.388 1.00 78.38 117 ILE A O 1
ATOM 900 N N . GLU A 1 118 ? 14.601 -7.371 -31.068 1.00 79.31 118 GLU A N 1
ATOM 901 C CA . GLU A 1 118 ? 14.271 -7.575 -32.485 1.00 79.31 118 GLU A CA 1
ATOM 902 C C . GLU A 1 118 ? 13.585 -6.347 -33.113 1.00 79.31 118 GLU A C 1
ATOM 904 O O . GLU A 1 118 ? 13.721 -6.127 -34.312 1.00 79.31 118 GLU A O 1
ATOM 909 N N . ALA A 1 119 ? 12.891 -5.529 -32.317 1.00 72.62 119 ALA A N 1
ATOM 910 C CA . ALA A 1 119 ? 12.240 -4.298 -32.768 1.00 72.62 119 ALA A CA 1
ATOM 911 C C . ALA A 1 119 ? 13.144 -3.049 -32.719 1.00 72.62 119 ALA A C 1
ATOM 913 O O . ALA A 1 119 ? 12.692 -1.957 -33.070 1.00 72.62 119 ALA A O 1
ATOM 914 N N . LEU A 1 120 ? 14.394 -3.166 -32.251 1.00 75.12 120 LEU A N 1
ATOM 915 C CA . LEU A 1 120 ? 15.319 -2.035 -32.242 1.00 75.12 120 LEU A CA 1
ATOM 916 C C . LEU A 1 120 ? 15.737 -1.674 -33.674 1.00 75.12 120 LEU A C 1
ATOM 918 O O . LEU A 1 120 ? 16.001 -2.572 -34.474 1.00 75.12 120 LEU A O 1
ATOM 922 N N . PRO A 1 121 ? 15.854 -0.376 -33.996 1.00 73.94 121 PRO A N 1
ATOM 923 C CA . PRO A 1 121 ? 16.313 0.037 -35.310 1.00 73.94 121 PRO A CA 1
ATOM 924 C C . PRO A 1 121 ? 17.767 -0.395 -35.530 1.00 73.94 121 PRO A C 1
ATOM 926 O O . PRO A 1 121 ? 18.606 -0.317 -34.626 1.00 73.94 121 PRO A O 1
ATOM 929 N N . GLU A 1 122 ? 18.070 -0.820 -36.758 1.00 76.06 122 GLU A N 1
ATOM 930 C CA . GLU A 1 122 ? 19.431 -1.193 -37.165 1.00 76.06 122 GLU A CA 1
ATOM 931 C C . GLU A 1 122 ? 20.394 -0.001 -37.046 1.00 76.06 122 GLU A C 1
ATOM 933 O O . GLU A 1 122 ? 21.571 -0.166 -36.718 1.00 76.06 122 GLU A O 1
ATOM 938 N N . THR A 1 123 ? 19.879 1.216 -37.251 1.00 73.75 123 THR A N 1
ATOM 939 C CA . THR A 1 123 ? 20.620 2.472 -37.126 1.00 73.75 123 THR A CA 1
ATOM 940 C C . THR A 1 123 ? 19.907 3.456 -36.213 1.00 73.75 123 THR A C 1
ATOM 942 O O . THR A 1 123 ? 18.717 3.708 -36.348 1.00 73.75 123 THR A O 1
ATOM 945 N N . TRP A 1 124 ? 20.672 4.080 -35.320 1.00 74.06 124 TRP A N 1
ATOM 946 C CA . TRP A 1 124 ? 20.166 5.048 -34.340 1.00 74.06 124 TRP A CA 1
ATOM 947 C C . TRP A 1 124 ? 20.248 6.506 -34.811 1.00 74.06 124 TRP A C 1
ATOM 949 O O . TRP A 1 124 ? 20.007 7.423 -34.030 1.00 74.06 124 TRP A O 1
ATOM 959 N N . ILE A 1 125 ? 20.643 6.728 -36.066 1.00 73.31 125 ILE A N 1
ATOM 960 C CA . ILE A 1 125 ? 20.755 8.063 -36.653 1.00 73.31 125 ILE A CA 1
ATOM 961 C C . ILE A 1 125 ? 19.370 8.465 -37.156 1.00 73.31 125 ILE A C 1
ATOM 963 O O . ILE A 1 125 ? 18.877 7.868 -38.107 1.00 73.31 125 ILE A O 1
ATOM 967 N N . SER A 1 126 ? 18.773 9.493 -36.554 1.00 73.44 126 SER A N 1
ATOM 968 C CA . SER A 1 126 ? 17.593 10.143 -37.126 1.00 73.44 126 SER A CA 1
ATOM 969 C C . SER A 1 126 ? 18.013 11.242 -38.108 1.00 73.44 126 SER A C 1
ATOM 971 O O . SER A 1 126 ? 19.030 11.909 -37.895 1.00 73.44 126 SER A O 1
ATOM 973 N N . ASP A 1 127 ? 17.219 11.494 -39.154 1.00 75.69 127 ASP A N 1
ATOM 974 C CA . ASP A 1 127 ? 17.477 12.585 -40.115 1.00 75.69 127 ASP A CA 1
ATOM 975 C C . ASP A 1 127 ? 17.602 13.947 -39.413 1.00 75.69 127 ASP A C 1
ATOM 977 O O . ASP A 1 127 ? 18.440 14.786 -39.749 1.00 75.69 127 ASP A O 1
ATOM 981 N N . ARG A 1 128 ? 16.816 14.132 -38.349 1.00 72.75 128 ARG A N 1
ATOM 982 C CA . ARG A 1 128 ? 16.859 15.314 -37.490 1.00 72.75 128 ARG A CA 1
ATOM 983 C C . ARG A 1 128 ? 18.192 15.449 -36.749 1.00 72.75 128 ARG A C 1
ATOM 985 O O . ARG A 1 128 ? 18.692 16.565 -36.600 1.00 72.75 128 ARG A O 1
ATOM 992 N N . ASP A 1 129 ? 18.756 14.357 -36.247 1.00 72.69 129 ASP A N 1
ATOM 993 C CA . ASP A 1 129 ? 20.043 14.385 -35.546 1.00 72.69 129 ASP A CA 1
ATOM 994 C C . ASP A 1 129 ? 21.211 14.520 -36.525 1.00 72.69 129 ASP A C 1
ATOM 996 O O . ASP A 1 129 ? 22.194 15.187 -36.207 1.00 72.69 129 ASP A O 1
ATOM 1000 N N . ALA A 1 130 ? 21.079 13.984 -37.740 1.00 78.81 130 ALA A N 1
ATOM 1001 C CA . ALA A 1 130 ? 22.047 14.193 -38.811 1.00 78.81 130 ALA A CA 1
ATOM 1002 C C . ALA A 1 130 ? 22.154 15.676 -39.214 1.00 78.81 130 ALA A C 1
ATOM 1004 O O . ALA A 1 130 ? 23.261 16.167 -39.451 1.00 78.81 130 ALA A O 1
ATOM 1005 N N . GLU A 1 131 ? 21.030 16.403 -39.238 1.00 79.75 131 GLU A N 1
ATOM 1006 C CA . GLU A 1 131 ? 21.003 17.848 -39.503 1.00 79.75 131 GLU A CA 1
ATOM 1007 C C . GLU A 1 131 ? 21.518 18.687 -38.327 1.00 79.75 131 GLU A C 1
ATOM 1009 O O . GLU A 1 131 ? 22.300 19.619 -38.528 1.00 79.75 131 GLU A O 1
ATOM 1014 N N . ASN A 1 132 ? 21.103 18.372 -37.096 1.00 84.69 132 ASN A N 1
ATOM 1015 C CA . ASN A 1 132 ? 21.459 19.174 -35.921 1.00 84.69 132 ASN A CA 1
ATOM 1016 C C . ASN A 1 132 ? 22.871 18.874 -35.387 1.00 84.69 132 ASN A C 1
ATOM 1018 O O . ASN A 1 132 ? 23.512 19.764 -34.823 1.00 84.69 132 ASN A O 1
ATOM 1022 N N . TYR A 1 133 ? 23.361 17.644 -35.569 1.00 83.12 133 TYR A N 1
ATOM 1023 C CA . TYR A 1 133 ? 24.605 17.124 -34.987 1.00 83.12 133 TYR A CA 1
ATOM 1024 C C . TYR A 1 133 ? 25.406 16.279 -36.003 1.00 83.12 133 TYR A C 1
ATOM 1026 O O . TYR A 1 133 ? 25.595 15.062 -35.845 1.00 83.12 133 TYR A O 1
ATOM 1034 N N . PRO A 1 134 ? 25.918 16.903 -37.080 1.00 85.81 134 PRO A N 1
ATOM 1035 C CA . PRO A 1 134 ? 26.567 16.178 -38.173 1.00 85.81 134 PRO A CA 1
ATOM 1036 C C . PRO A 1 134 ? 27.912 15.546 -37.776 1.00 85.81 134 PRO A C 1
ATOM 1038 O O . PRO A 1 134 ? 28.321 14.539 -38.357 1.00 85.81 134 PRO A O 1
ATOM 1041 N N . MET A 1 135 ? 28.627 16.116 -36.799 1.00 86.12 135 MET A N 1
ATOM 1042 C CA . MET A 1 135 ? 29.923 15.588 -36.350 1.00 86.12 135 MET A CA 1
ATOM 1043 C C . MET A 1 135 ? 29.756 14.352 -35.462 1.00 86.12 135 MET A C 1
ATOM 1045 O O . MET A 1 135 ? 30.497 13.378 -35.600 1.00 86.12 135 MET A O 1
ATOM 1049 N N . GLU A 1 136 ? 28.758 14.366 -34.587 1.00 84.88 136 GLU A N 1
ATOM 1050 C CA . GLU A 1 136 ? 28.376 13.257 -33.720 1.00 84.88 136 GLU A CA 1
ATOM 1051 C C . GLU A 1 136 ? 27.876 12.071 -34.548 1.00 84.88 136 GLU A C 1
ATOM 1053 O O . GLU A 1 136 ? 28.291 10.937 -34.307 1.00 84.88 136 GLU A O 1
ATOM 1058 N N . THR A 1 137 ? 27.086 12.345 -35.590 1.00 85.00 137 THR A N 1
ATOM 1059 C CA . THR A 1 137 ? 26.604 11.339 -36.547 1.00 85.00 137 THR A CA 1
ATOM 1060 C C . THR A 1 137 ? 27.759 10.632 -37.264 1.00 85.00 137 THR A C 1
ATOM 1062 O O . THR A 1 137 ? 27.798 9.402 -37.322 1.00 85.00 137 THR A O 1
ATOM 1065 N N . LYS A 1 138 ? 28.762 11.384 -37.746 1.00 86.25 138 LYS A N 1
ATOM 1066 C CA . LYS A 1 138 ? 29.973 10.799 -38.356 1.00 86.25 138 LYS A CA 1
ATOM 1067 C C . LYS A 1 138 ? 30.747 9.929 -37.373 1.00 86.25 138 LYS A C 1
ATOM 1069 O O . LYS A 1 138 ? 31.129 8.812 -37.708 1.00 86.25 138 LYS A O 1
ATOM 1074 N N . ARG A 1 139 ? 30.942 10.415 -36.145 1.00 89.69 139 ARG A N 1
ATOM 1075 C CA . ARG A 1 139 ? 31.666 9.679 -35.103 1.00 89.69 139 ARG A CA 1
ATOM 1076 C C . ARG A 1 139 ? 30.961 8.376 -34.725 1.00 89.69 139 ARG A C 1
ATOM 1078 O O . ARG A 1 139 ? 31.627 7.367 -34.485 1.00 89.69 139 ARG A O 1
ATOM 1085 N N . TYR A 1 140 ? 29.630 8.391 -34.674 1.00 85.50 140 TYR A N 1
ATOM 1086 C CA . TYR A 1 140 ? 28.831 7.186 -34.486 1.00 85.50 140 TYR A CA 1
ATOM 1087 C C . TYR A 1 140 ? 29.068 6.194 -35.633 1.00 85.50 140 TYR A C 1
ATOM 1089 O O . TYR A 1 140 ? 29.457 5.059 -35.364 1.00 85.50 140 TYR A O 1
ATOM 1097 N N . ALA A 1 141 ? 28.949 6.632 -36.892 1.00 87.31 141 ALA A N 1
ATOM 1098 C CA . ALA A 1 141 ? 29.153 5.775 -38.063 1.00 87.31 141 ALA A CA 1
ATOM 1099 C C . ALA A 1 141 ? 30.558 5.141 -38.106 1.00 87.31 141 ALA A C 1
ATOM 1101 O O . ALA A 1 141 ? 30.690 3.940 -38.332 1.00 87.31 141 ALA A O 1
ATOM 1102 N N . GLU A 1 142 ? 31.607 5.916 -37.813 1.00 91.38 142 GLU A N 1
ATOM 1103 C CA . GLU A 1 142 ? 32.989 5.415 -37.725 1.00 91.38 142 GLU A CA 1
ATOM 1104 C C . GLU A 1 142 ? 33.165 4.371 -36.614 1.00 91.38 142 GLU A C 1
ATOM 1106 O O . GLU A 1 142 ? 33.898 3.392 -36.766 1.00 91.38 142 GLU A O 1
ATOM 1111 N N . THR A 1 143 ? 32.494 4.569 -35.478 1.00 89.38 143 THR A N 1
ATOM 1112 C CA . THR A 1 143 ? 32.565 3.634 -34.350 1.00 89.38 143 THR A CA 1
ATOM 1113 C C . THR A 1 143 ? 31.842 2.330 -34.676 1.00 89.38 143 THR A C 1
ATOM 1115 O O . THR A 1 143 ? 32.364 1.261 -34.365 1.00 89.38 143 THR A O 1
ATOM 1118 N N . VAL A 1 144 ? 30.681 2.404 -35.335 1.00 87.00 144 VAL A N 1
ATOM 1119 C CA . VAL A 1 144 ? 29.932 1.225 -35.794 1.00 87.00 144 VAL A CA 1
ATOM 1120 C C . VAL A 1 144 ? 30.750 0.422 -36.809 1.00 87.00 144 VAL A C 1
ATOM 1122 O O . VAL A 1 144 ? 30.920 -0.777 -36.604 1.00 87.00 144 VAL A O 1
ATOM 1125 N N . ASP A 1 145 ? 31.345 1.067 -37.823 1.00 89.06 145 ASP A N 1
ATOM 1126 C CA . ASP A 1 145 ? 32.203 0.392 -38.820 1.00 89.06 145 ASP A CA 1
ATOM 1127 C C . ASP A 1 145 ? 33.429 -0.274 -38.175 1.00 89.06 145 ASP A C 1
ATOM 1129 O O . ASP A 1 145 ? 33.835 -1.376 -38.549 1.00 89.06 145 ASP A O 1
ATOM 1133 N N . ARG A 1 146 ? 34.015 0.358 -37.152 1.00 91.94 146 ARG A N 1
ATOM 1134 C CA . ARG A 1 146 ? 35.115 -0.250 -36.398 1.00 91.94 146 ARG A CA 1
ATOM 1135 C C . ARG A 1 146 ? 34.667 -1.491 -35.626 1.00 91.94 146 ARG A C 1
ATOM 1137 O O . ARG A 1 146 ? 35.423 -2.457 -35.565 1.00 91.94 146 ARG A O 1
ATOM 1144 N N . LEU A 1 147 ? 33.485 -1.454 -35.013 1.00 88.69 147 LEU A N 1
ATOM 1145 C CA . LEU A 1 147 ? 32.949 -2.565 -34.226 1.00 88.69 147 LEU A CA 1
ATOM 1146 C C . LEU A 1 147 ? 32.493 -3.735 -35.105 1.00 88.69 147 LEU A C 1
ATOM 1148 O O . LEU A 1 147 ? 32.666 -4.874 -34.697 1.00 88.69 147 LEU A O 1
ATOM 1152 N N . SER A 1 148 ? 31.981 -3.482 -36.312 1.00 85.06 148 SER A N 1
ATOM 1153 C CA . SER A 1 148 ? 31.558 -4.541 -37.242 1.00 85.06 148 SER A CA 1
ATOM 1154 C C . SER A 1 148 ? 32.718 -5.306 -37.891 1.00 85.06 148 SER A C 1
ATOM 1156 O O . SER A 1 148 ? 32.494 -6.322 -38.544 1.00 85.06 148 SER A O 1
ATOM 1158 N N . ARG A 1 149 ? 33.952 -4.802 -37.769 1.00 85.62 149 ARG A N 1
ATOM 1159 C CA . ARG A 1 149 ? 35.176 -5.435 -38.293 1.00 85.62 149 ARG A CA 1
ATOM 1160 C C . ARG A 1 149 ? 35.939 -6.260 -37.248 1.00 85.62 149 ARG A C 1
ATOM 1162 O O . ARG A 1 149 ? 36.979 -6.823 -37.594 1.00 85.62 149 ARG A O 1
ATOM 1169 N N . LEU A 1 150 ? 35.477 -6.271 -35.997 1.00 67.00 150 LEU A N 1
ATOM 1170 C CA . LEU A 1 150 ? 36.001 -7.113 -34.913 1.00 67.00 150 LEU A CA 1
ATOM 1171 C C . LEU A 1 150 ? 35.298 -8.471 -34.907 1.00 67.00 150 LEU A C 1
ATOM 1173 O O . LEU A 1 150 ? 36.001 -9.462 -34.610 1.00 67.00 150 LEU A O 1
#

Secondary structure (DSSP, 8-state):
---PPPPPHHHHHHHHHHHHHHHHTSPP---HHHHHHHHTSSSPPPHHHHHHHHHHHHHHHHHHHHHHS-HHHHHHHHHHHHHHHHHHHHHHHHHHHHHS-S----TT--TTSHHHHHTS-S----HHHHHH-HHHHHHHHHHHHHHHT-

Sequence (150 aa):
MANASAPTVPALKQSFLSIQTTLLAQPLAPSRAWQAANDASDSPLPPRAVDDALFALNHAIQRHCRRVYAPQASRHIAEQVNDVYTQEAQRRVGRAFDDAGEGALGREMDLTHRDTIEALPETWISDRDAENYPMETKRYAETVDRLSRL

InterPro domains:
  IPR025207 Kinetochore Sim4 complex subunit Fta4 [PF13093] (8-149)
  IPR025207 Kinetochore Sim4 complex subunit Fta4 [PTHR42040] (4-150)

Mean predicted aligned error: 13.17 Å

Foldseek 3Di:
DDDDDDQDQLRVQLVVLVVVLVVQLDQDDDDPVRVVVLVPDPHHDDPVVVVVVSVVVSVVSNVCSCVCVPSVNSSVVSVVVVVVVLVVQVVVVVVCCVPPPAADDRPSHDPVDPVSVVPHDPDNDDPVCCVVPVPVVVVVVVVVVVVVVD

Radius of gyration: 28.74 Å; Cα contacts (8 Å, |Δi|>4): 70; chains: 1; bounding box: 64×32×70 Å

Solvent-accessible surface area (backbone atoms only — not comparable to full-atom values): 8790 Å² total; per-residue (Å²): 132,84,80,76,73,82,79,49,73,49,54,51,44,27,50,50,51,52,51,54,50,51,62,69,46,51,75,74,72,85,50,72,70,55,50,55,52,36,72,71,38,99,76,52,78,56,68,65,61,52,51,54,52,42,51,54,49,38,50,51,43,39,53,46,44,59,66,69,58,28,73,67,49,40,43,51,50,19,47,52,54,44,50,52,52,47,52,49,40,46,52,53,29,55,49,35,49,74,74,38,76,73,70,63,77,47,97,64,58,61,80,84,40,66,71,51,55,73,68,51,71,97,60,86,76,34,74,69,48,46,72,76,36,52,66,60,47,50,53,49,53,55,50,50,58,57,59,76,72,110

Nearest PDB structures (foldseek):
  4j7j-assembly1_A  TM=3.749E-01  e=8.890E+00  Bacillus anthracis str. Sterne

Organism: NCBI:txid1079267